Protein AF-A0A950QYU2-F1 (afdb_monomer_lite)

Radius of gyration: 9.61 Å; chains: 1; bounding box: 21×27×18 Å

pLDDT: mean 93.42, std 6.12, range [63.22, 97.06]

Sequence (43 aa):
MRIRVTDILELLGAGARFEEILQDYPYLERDDIFAAIQYAARQ

Secondary structure (DSSP, 8-state):
----HHHHHHHHHTT--HHHHHHH-TT--HHHHHHHHHHHHT-

Foldseek 3Di:
DDDDLVNLVVCVVVVHDLVRVCVVVVVDDSVNSVVSVVVVVVD

Structure (mmCIF, N/CA/C/O backbone):
data_AF-A0A950QYU2-F1
#
_entry.id   AF-A0A950QYU2-F1
#
loop_
_atom_site.group_PDB
_atom_site.id
_atom_site.type_symbol
_atom_site.label_atom_id
_atom_site.label_alt_id
_atom_site.label_comp_id
_atom_site.label_asym_id
_atom_site.label_entity_id
_atom_site.label_seq_id
_atom_site.pdbx_PDB_ins_code
_atom_site.Cartn_x
_atom_site.Cartn_y
_atom_site.Cartn_z
_atom_site.occupancy
_atom_site.B_iso_or_equiv
_atom_site.auth_seq_id
_atom_site.auth_comp_id
_atom_site.auth_asym_id
_atom_site.auth_atom_id
_atom_site.pdbx_PDB_model_num
ATOM 1 N N . MET A 1 1 ? 10.610 9.348 1.277 1.00 63.22 1 MET A N 1
ATOM 2 C CA . MET A 1 1 ? 10.152 8.401 2.323 1.00 63.22 1 MET A CA 1
ATOM 3 C C . MET A 1 1 ? 9.855 7.060 1.661 1.00 63.22 1 MET A C 1
ATOM 5 O O . MET A 1 1 ? 9.704 7.052 0.448 1.00 63.22 1 MET A O 1
ATOM 9 N N . ARG A 1 2 ? 9.839 5.944 2.402 1.00 79.81 2 ARG A N 1
ATOM 10 C CA . ARG A 1 2 ? 9.552 4.605 1.858 1.00 79.81 2 ARG A CA 1
ATOM 11 C C . ARG A 1 2 ? 8.468 3.948 2.708 1.00 79.81 2 ARG A C 1
ATOM 13 O O . ARG A 1 2 ? 8.680 3.784 3.905 1.00 79.81 2 ARG A O 1
ATOM 20 N N . ILE A 1 3 ? 7.361 3.578 2.080 1.00 88.31 3 ILE A N 1
ATOM 21 C CA . ILE A 1 3 ? 6.309 2.728 2.647 1.00 88.31 3 ILE A CA 1
ATOM 22 C C . ILE A 1 3 ? 6.565 1.276 2.230 1.00 88.31 3 ILE A C 1
ATOM 24 O O . ILE A 1 3 ? 7.143 1.028 1.165 1.00 88.31 3 ILE A O 1
ATOM 28 N N . ARG A 1 4 ? 6.223 0.304 3.078 1.00 93.12 4 ARG A N 1
ATOM 29 C CA . ARG A 1 4 ? 6.335 -1.120 2.736 1.00 93.12 4 ARG A CA 1
ATOM 30 C C . ARG A 1 4 ? 5.033 -1.612 2.115 1.00 93.12 4 ARG A C 1
ATOM 32 O O . ARG A 1 4 ? 3.961 -1.093 2.398 1.00 93.12 4 ARG A O 1
ATOM 39 N N . VAL A 1 5 ? 5.127 -2.680 1.323 1.00 92.44 5 VAL A N 1
ATOM 40 C CA . VAL A 1 5 ? 3.954 -3.377 0.765 1.00 92.44 5 VAL A CA 1
ATOM 41 C C . VAL A 1 5 ? 2.997 -3.823 1.875 1.00 92.44 5 VAL A C 1
ATOM 43 O O . VAL A 1 5 ? 1.790 -3.683 1.725 1.00 92.44 5 VAL A O 1
ATOM 46 N N . THR A 1 6 ? 3.527 -4.291 3.009 1.00 94.12 6 THR A N 1
ATOM 47 C CA . THR A 1 6 ? 2.729 -4.660 4.189 1.00 94.12 6 THR A CA 1
ATOM 48 C C . THR A 1 6 ? 1.907 -3.495 4.722 1.00 94.12 6 THR A C 1
ATOM 50 O O . THR A 1 6 ? 0.728 -3.674 4.985 1.00 94.12 6 THR A O 1
ATOM 53 N N . ASP A 1 7 ? 2.492 -2.300 4.803 1.00 95.00 7 ASP A N 1
ATOM 54 C CA . ASP A 1 7 ? 1.820 -1.126 5.365 1.00 95.00 7 ASP A CA 1
ATOM 55 C C . ASP A 1 7 ? 0.657 -0.688 4.454 1.00 95.00 7 ASP A C 1
ATOM 57 O O . ASP A 1 7 ? -0.423 -0.350 4.931 1.00 95.00 7 ASP A O 1
ATOM 61 N N . ILE A 1 8 ? 0.841 -0.770 3.126 1.00 94.69 8 ILE A N 1
ATOM 62 C CA . ILE A 1 8 ? -0.235 -0.524 2.149 1.00 94.69 8 ILE A CA 1
ATOM 63 C C . ILE A 1 8 ? -1.383 -1.518 2.369 1.00 94.69 8 ILE A C 1
ATOM 65 O O . ILE A 1 8 ? -2.546 -1.125 2.417 1.00 94.69 8 ILE A O 1
ATOM 69 N N . LEU A 1 9 ? -1.069 -2.807 2.519 1.00 95.38 9 LEU A N 1
ATOM 70 C CA . LEU A 1 9 ? -2.072 -3.855 2.719 1.00 95.38 9 LEU A CA 1
ATOM 71 C C . LEU A 1 9 ? -2.803 -3.718 4.060 1.00 95.38 9 LEU A C 1
ATOM 73 O O . LEU A 1 9 ? -4.002 -3.975 4.117 1.00 95.38 9 LEU A O 1
ATOM 77 N N . GLU A 1 10 ? -2.117 -3.285 5.118 1.00 96.69 10 GLU A N 1
ATOM 78 C CA . GLU A 1 10 ? -2.728 -3.001 6.420 1.00 96.69 10 GLU A CA 1
ATOM 79 C C . GLU A 1 10 ? -3.712 -1.831 6.341 1.00 96.69 10 GLU A C 1
ATOM 81 O O . GLU A 1 10 ? -4.830 -1.948 6.842 1.00 96.69 10 GLU A O 1
ATOM 86 N N . LEU A 1 11 ? -3.349 -0.737 5.660 1.00 96.25 11 LEU A N 1
ATOM 87 C CA . LEU A 1 11 ? -4.247 0.404 5.443 1.00 96.25 11 LEU A CA 1
ATOM 88 C C . LEU A 1 11 ? -5.500 -0.013 4.664 1.00 96.25 11 LEU A C 1
ATOM 90 O O . LEU A 1 11 ? -6.620 0.319 5.054 1.00 96.25 11 LEU A O 1
ATOM 94 N N . LEU A 1 12 ? -5.320 -0.793 3.597 1.00 95.50 12 LEU A N 1
ATOM 95 C CA . LEU A 1 12 ? -6.432 -1.348 2.827 1.00 95.50 12 LEU A CA 1
ATOM 96 C C . LEU A 1 12 ? -7.305 -2.284 3.674 1.00 95.50 12 LEU A C 1
ATOM 98 O O . LEU A 1 12 ? -8.530 -2.203 3.616 1.00 95.50 12 LEU A O 1
ATOM 102 N N . GLY A 1 13 ? -6.691 -3.143 4.492 1.00 96.31 13 GLY A N 1
ATOM 103 C CA . GLY A 1 13 ? -7.390 -4.037 5.419 1.00 96.31 13 GLY A CA 1
ATOM 104 C C . GLY A 1 13 ? -8.153 -3.293 6.520 1.00 96.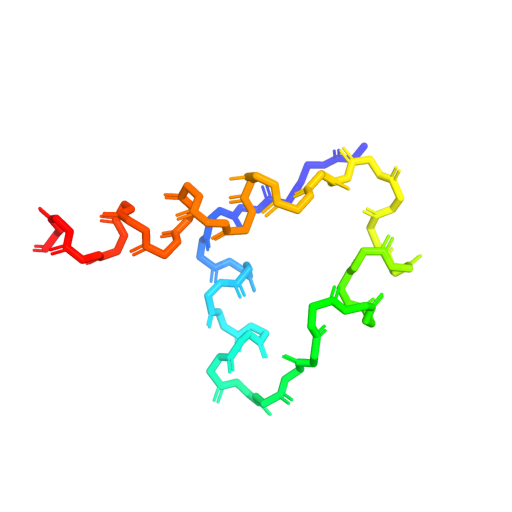31 13 GLY A C 1
ATOM 105 O O . GLY A 1 13 ? -9.199 -3.762 6.963 1.00 96.31 13 GLY A O 1
ATOM 106 N N . ALA A 1 14 ? -7.675 -2.111 6.914 1.00 97.06 14 ALA A N 1
ATOM 107 C CA . ALA A 1 14 ? -8.355 -1.192 7.823 1.00 97.06 14 ALA A CA 1
ATOM 108 C C . ALA A 1 14 ? -9.485 -0.382 7.152 1.00 97.06 14 ALA A C 1
ATOM 110 O O . ALA A 1 14 ? -10.191 0.360 7.835 1.00 97.06 14 ALA A O 1
ATOM 111 N N . GLY A 1 15 ? -9.689 -0.534 5.837 1.00 96.69 15 GLY A N 1
ATOM 112 C CA . GLY A 1 15 ? -10.762 0.116 5.083 1.00 96.69 15 GLY A CA 1
ATOM 113 C C . GLY A 1 15 ? -10.401 1.478 4.485 1.00 96.69 15 GLY A C 1
ATOM 114 O O . GLY A 1 15 ? -11.305 2.186 4.041 1.00 96.69 15 GLY A O 1
ATOM 115 N N . ALA A 1 16 ? -9.117 1.853 4.455 1.00 97.00 16 ALA A N 1
ATOM 116 C CA . ALA A 1 16 ? -8.679 3.088 3.809 1.00 97.00 16 ALA A CA 1
ATOM 117 C C . ALA A 1 16 ? -8.969 3.055 2.300 1.00 97.00 16 ALA A C 1
ATOM 119 O O . ALA A 1 16 ? -8.744 2.044 1.623 1.00 97.00 16 ALA A O 1
ATOM 120 N N . ARG A 1 17 ? -9.452 4.175 1.751 1.00 97.00 17 ARG A N 1
ATOM 121 C CA . ARG A 1 17 ? -9.689 4.307 0.309 1.00 97.00 17 ARG A CA 1
ATOM 122 C C . ARG A 1 17 ? -8.394 4.614 -0.425 1.00 97.00 17 ARG A C 1
ATOM 124 O O . ARG A 1 17 ? -7.464 5.207 0.114 1.00 97.00 17 ARG A O 1
ATOM 131 N N . PHE A 1 18 ? -8.355 4.270 -1.708 1.00 95.25 18 PHE A N 1
ATOM 132 C CA . PHE A 1 18 ? -7.161 4.477 -2.525 1.00 95.25 18 PHE A CA 1
ATOM 133 C C . PHE A 1 18 ? -6.836 5.967 -2.653 1.00 95.25 18 PHE A C 1
ATOM 135 O O . PHE A 1 18 ? -5.667 6.329 -2.622 1.00 95.25 18 PHE A O 1
ATOM 142 N N . GLU A 1 19 ? -7.846 6.838 -2.775 1.00 96.25 19 GLU A N 1
ATOM 143 C CA . GLU A 1 19 ? -7.611 8.285 -2.825 1.00 96.25 19 GLU A CA 1
ATOM 144 C C . GLU A 1 19 ? -6.945 8.810 -1.548 1.00 96.25 19 GLU A C 1
ATOM 146 O O . GLU A 1 19 ? -6.034 9.623 -1.643 1.00 96.25 19 GLU A O 1
ATOM 151 N N . GLU A 1 20 ? -7.359 8.316 -0.379 1.00 96.69 20 GLU A N 1
ATOM 152 C CA . GLU A 1 20 ? -6.820 8.735 0.922 1.00 96.69 20 GLU A CA 1
ATOM 153 C C . GLU A 1 20 ? -5.349 8.330 1.046 1.00 96.69 20 GLU A C 1
ATOM 155 O O . GLU A 1 20 ? -4.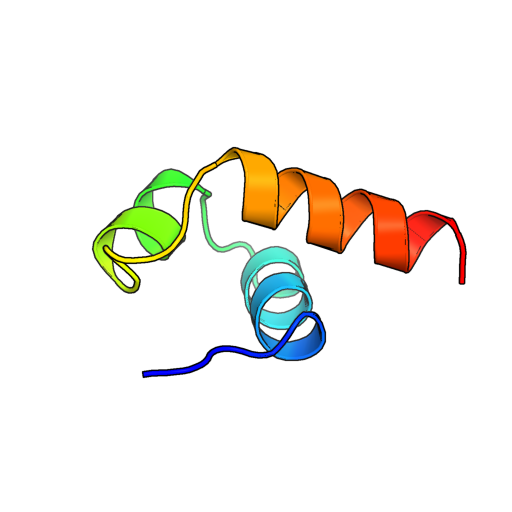496 9.162 1.344 1.00 96.69 20 GLU A O 1
ATOM 160 N N . ILE A 1 21 ? -5.027 7.084 0.686 1.00 95.00 21 ILE A N 1
ATOM 161 C CA . ILE A 1 21 ? -3.645 6.586 0.678 1.00 95.00 21 ILE A CA 1
ATOM 162 C C . ILE A 1 21 ? -2.773 7.417 -0.278 1.00 95.00 21 ILE A C 1
ATOM 164 O O . ILE A 1 21 ? -1.659 7.792 0.072 1.00 95.00 21 ILE A O 1
ATOM 168 N N . LEU A 1 22 ? -3.261 7.743 -1.478 1.00 95.12 22 LEU A N 1
ATOM 169 C CA . LEU A 1 22 ? -2.495 8.536 -2.450 1.00 95.12 22 LEU A CA 1
ATOM 170 C C . LEU A 1 22 ? -2.327 10.005 -2.022 1.00 95.12 22 LEU A C 1
ATOM 172 O O . LEU A 1 22 ? -1.344 10.642 -2.395 1.00 95.12 22 LEU A O 1
ATOM 176 N N . GLN A 1 23 ? -3.260 10.549 -1.237 1.00 95.69 23 GLN A N 1
ATOM 177 C CA . GLN A 1 23 ? -3.134 11.885 -0.651 1.00 95.69 23 GLN A CA 1
ATOM 178 C C . GLN A 1 23 ? -2.093 11.919 0.475 1.00 95.69 23 GLN A C 1
ATOM 180 O O . GLN A 1 23 ? -1.274 12.839 0.515 1.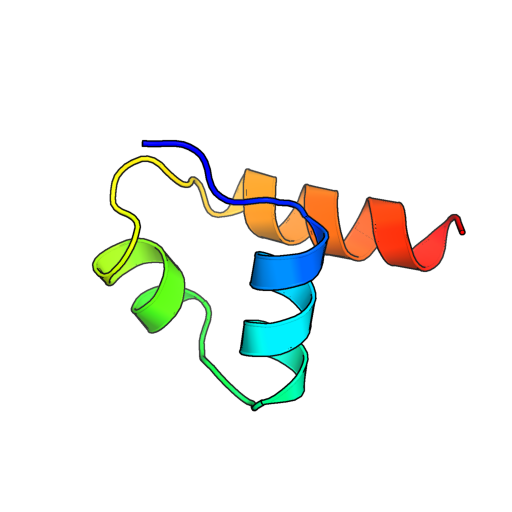00 95.69 23 GLN A O 1
ATOM 185 N N . ASP A 1 24 ? -2.094 10.911 1.348 1.00 94.25 24 ASP A N 1
ATOM 186 C CA . ASP A 1 24 ? -1.156 10.804 2.472 1.00 94.25 24 ASP A CA 1
ATOM 187 C C . ASP A 1 24 ? 0.261 10.418 2.014 1.00 94.25 24 ASP A C 1
ATOM 189 O O . ASP A 1 24 ? 1.265 10.811 2.620 1.00 94.25 24 ASP A O 1
ATOM 193 N N . TYR A 1 25 ? 0.356 9.688 0.900 1.00 93.88 25 TYR A N 1
ATOM 194 C CA . TYR A 1 25 ? 1.602 9.244 0.287 1.00 93.88 25 TYR A CA 1
ATOM 195 C C . TYR A 1 25 ? 1.706 9.750 -1.161 1.00 93.88 25 TYR A C 1
ATOM 197 O O . TYR A 1 25 ? 1.578 8.963 -2.095 1.00 93.88 25 TYR A O 1
ATOM 205 N N . PRO A 1 26 ? 2.026 11.042 -1.385 1.00 91.62 26 PRO A N 1
ATOM 206 C CA . PRO A 1 26 ? 2.033 11.661 -2.721 1.00 91.62 26 PRO A CA 1
ATOM 207 C C . PRO A 1 26 ? 3.133 11.145 -3.665 1.00 91.62 26 PRO A C 1
ATOM 209 O O . PRO A 1 26 ? 3.220 11.568 -4.813 1.00 91.62 26 PRO A O 1
ATOM 212 N N . TYR A 1 27 ? 4.011 10.272 -3.171 1.00 92.38 27 TYR A N 1
ATOM 213 C CA . TYR A 1 27 ? 5.023 9.565 -3.957 1.00 92.38 27 TYR A CA 1
ATOM 214 C C . TYR A 1 27 ? 4.562 8.172 -4.408 1.00 92.38 27 TYR A C 1
ATOM 216 O O . TYR A 1 27 ? 5.321 7.485 -5.084 1.00 92.38 27 TYR A O 1
ATOM 224 N N . LEU A 1 28 ? 3.384 7.735 -3.963 1.00 93.94 28 LEU A N 1
ATOM 225 C CA . LEU A 1 28 ? 2.773 6.473 -4.338 1.00 93.94 28 LEU A CA 1
ATOM 226 C C . LEU A 1 28 ? 1.896 6.705 -5.567 1.00 93.94 28 LEU A C 1
ATOM 228 O O . LEU A 1 28 ? 1.145 7.679 -5.630 1.00 93.94 28 LEU A O 1
ATOM 232 N N . GLU A 1 29 ? 1.956 5.791 -6.522 1.00 95.25 29 GLU A N 1
ATOM 233 C CA . GLU A 1 29 ? 1.041 5.760 -7.651 1.00 95.25 29 GLU A CA 1
ATOM 234 C C . GLU A 1 29 ? -0.052 4.717 -7.420 1.00 95.25 29 GLU A C 1
ATOM 236 O O . GLU A 1 29 ? 0.089 3.759 -6.655 1.00 95.25 29 GLU A O 1
ATOM 241 N N . ARG A 1 30 ? -1.185 4.878 -8.109 1.00 95.19 30 ARG A N 1
ATOM 242 C CA . ARG A 1 30 ? -2.286 3.910 -8.012 1.00 95.19 30 ARG A CA 1
ATOM 243 C C 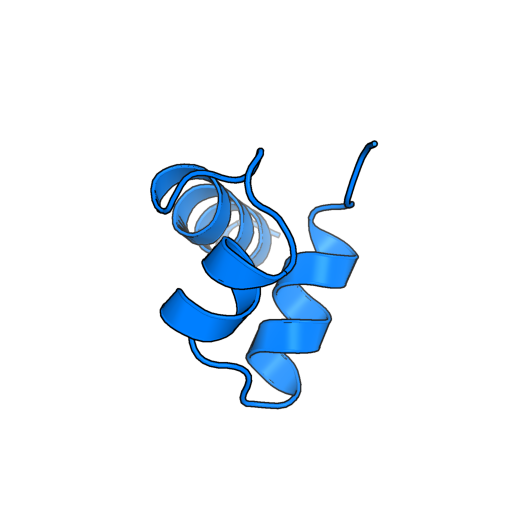. ARG A 1 30 ? -1.832 2.498 -8.418 1.00 95.19 30 ARG A C 1
ATOM 245 O O . ARG A 1 30 ? -2.302 1.518 -7.841 1.00 95.19 30 ARG A O 1
ATOM 252 N N . ASP A 1 31 ? -0.888 2.400 -9.349 1.00 96.50 31 ASP A N 1
ATOM 253 C CA . ASP A 1 31 ? -0.318 1.131 -9.804 1.00 96.50 31 ASP A CA 1
ATOM 254 C C . ASP A 1 31 ? 0.516 0.432 -8.721 1.00 96.50 31 ASP A C 1
ATOM 256 O O . ASP A 1 31 ? 0.505 -0.799 -8.657 1.00 96.50 31 ASP A O 1
ATOM 260 N N . ASP A 1 32 ? 1.141 1.173 -7.799 1.00 95.19 32 ASP A N 1
ATOM 261 C CA . ASP A 1 32 ? 1.858 0.590 -6.658 1.00 95.19 32 ASP A CA 1
ATOM 262 C C . ASP A 1 32 ? 0.898 -0.123 -5.696 1.00 95.19 32 ASP A C 1
ATOM 264 O O . ASP A 1 32 ? 1.207 -1.198 -5.176 1.00 95.19 32 ASP A O 1
ATOM 268 N N . ILE A 1 33 ? -0.301 0.437 -5.495 1.00 95.62 33 ILE A N 1
ATOM 269 C CA . ILE A 1 33 ? -1.358 -0.182 -4.683 1.00 95.62 33 ILE A CA 1
ATOM 270 C C . ILE A 1 33 ? -1.811 -1.492 -5.336 1.00 95.62 33 ILE A C 1
ATOM 272 O O . ILE A 1 33 ? -1.908 -2.529 -4.674 1.00 95.62 33 ILE A O 1
ATOM 276 N N . PHE A 1 34 ? -2.040 -1.484 -6.651 1.00 96.75 34 PHE A N 1
ATOM 277 C CA . PHE A 1 34 ? -2.391 -2.704 -7.376 1.00 96.75 34 PHE A CA 1
ATOM 278 C C . PHE A 1 34 ? -1.265 -3.741 -7.351 1.00 96.75 34 PHE A C 1
ATOM 280 O O . PHE A 1 34 ? -1.541 -4.933 -7.200 1.00 96.75 34 PHE A O 1
ATOM 287 N N . ALA A 1 35 ? -0.008 -3.314 -7.465 1.00 96.31 35 ALA A N 1
ATOM 288 C CA . ALA A 1 35 ? 1.147 -4.194 -7.359 1.00 96.31 35 ALA A CA 1
ATOM 289 C C . ALA A 1 35 ? 1.244 -4.829 -5.963 1.00 96.31 35 ALA A C 1
ATOM 291 O O . ALA A 1 35 ? 1.491 -6.032 -5.866 1.00 96.31 35 ALA A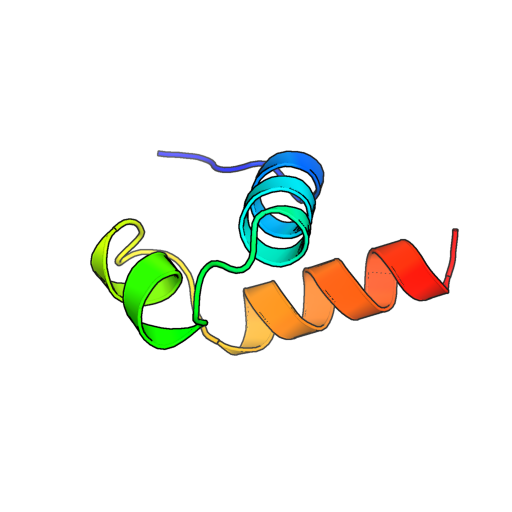 O 1
ATOM 292 N N . ALA A 1 36 ? 0.976 -4.068 -4.897 1.00 95.19 36 ALA A N 1
ATOM 293 C CA . ALA A 1 36 ? 0.932 -4.569 -3.524 1.00 95.19 36 ALA A CA 1
ATOM 294 C C . ALA A 1 36 ? -0.150 -5.648 -3.336 1.00 95.19 36 ALA A C 1
ATOM 296 O O . ALA A 1 36 ? 0.135 -6.719 -2.799 1.00 95.19 36 ALA A O 1
ATOM 297 N N . ILE A 1 37 ? -1.364 -5.412 -3.846 1.00 95.12 37 ILE A N 1
ATOM 298 C CA . ILE A 1 37 ? -2.466 -6.390 -3.804 1.00 95.12 37 ILE A CA 1
ATOM 299 C C . ILE A 1 37 ? -2.105 -7.651 -4.601 1.00 95.12 37 ILE A C 1
ATOM 301 O O . ILE A 1 37 ? -2.288 -8.767 -4.119 1.00 95.12 37 ILE A O 1
ATOM 305 N N . GLN A 1 38 ? -1.561 -7.496 -5.811 1.00 96.69 38 GLN A N 1
ATOM 306 C CA . GLN A 1 38 ? -1.133 -8.634 -6.629 1.00 96.69 38 GLN A CA 1
ATOM 307 C C . GLN A 1 38 ? -0.004 -9.432 -5.978 1.00 96.69 38 GLN A C 1
ATOM 309 O O . GLN A 1 38 ? 0.034 -10.653 -6.110 1.00 96.69 38 GLN A O 1
ATOM 314 N N . TYR A 1 39 ? 0.928 -8.755 -5.309 1.00 94.12 39 TYR A N 1
ATOM 315 C CA . TYR A 1 39 ? 1.993 -9.403 -4.557 1.00 94.12 39 TYR A CA 1
ATOM 316 C C . TYR A 1 39 ? 1.407 -10.250 -3.422 1.00 94.12 39 TYR A C 1
ATOM 318 O O . TYR A 1 39 ? 1.755 -11.421 -3.306 1.00 94.12 39 TYR A O 1
ATOM 326 N N . ALA A 1 40 ? 0.461 -9.695 -2.657 1.00 93.31 40 ALA A N 1
ATOM 327 C CA . ALA A 1 40 ? -0.232 -10.414 -1.590 1.00 93.31 40 ALA A CA 1
ATOM 328 C C . ALA A 1 40 ? -1.033 -11.618 -2.103 1.00 93.31 40 ALA A C 1
ATOM 330 O O . ALA A 1 40 ? -1.051 -12.655 -1.459 1.00 93.31 40 ALA A O 1
ATOM 331 N N . ALA A 1 41 ? -1.661 -11.507 -3.277 1.00 94.00 41 ALA A N 1
ATOM 332 C CA . ALA A 1 41 ? -2.424 -12.598 -3.884 1.00 94.00 41 ALA A CA 1
ATOM 333 C C . ALA A 1 41 ? -1.553 -13.747 -4.433 1.00 94.00 41 ALA A C 1
ATOM 335 O O . ALA A 1 41 ? -2.076 -14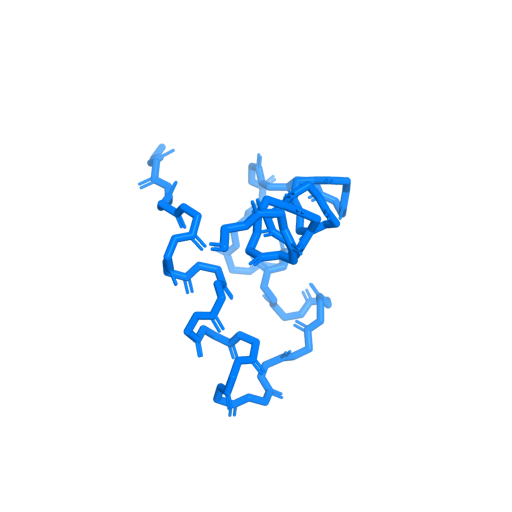.818 -4.737 1.00 94.00 41 ALA A O 1
ATOM 336 N N . ARG A 1 42 ? -0.247 -13.518 -4.627 1.00 92.81 42 ARG A N 1
ATOM 337 C CA . ARG A 1 42 ? 0.725 -14.518 -5.109 1.00 92.81 42 ARG A CA 1
ATOM 338 C C . ARG A 1 42 ? 1.543 -15.159 -3.978 1.00 92.81 42 ARG A C 1
ATOM 340 O O . ARG A 1 42 ? 2.355 -16.037 -4.269 1.00 92.81 42 ARG A O 1
ATOM 347 N N . GLN A 1 43 ? 1.382 -14.689 -2.741 1.00 76.19 43 GLN A N 1
ATOM 348 C CA . GLN A 1 43 ? 1.978 -15.243 -1.518 1.00 76.19 43 GLN A CA 1
ATOM 349 C C . GLN A 1 43 ? 1.018 -16.243 -0.875 1.00 76.19 43 GLN A C 1
ATOM 351 O O . GLN A 1 43 ? 1.534 -17.249 -0.344 1.00 76.19 43 GLN A O 1
#